Protein AF-H9WNQ1-F1 (afdb_monomer)

pLDDT: mean 88.11, std 6.69, range [63.5, 96.19]

Structure (mmCIF, N/CA/C/O backbone):
data_AF-H9WNQ1-F1
#
_entry.id   AF-H9WNQ1-F1
#
loop_
_atom_site.group_PDB
_atom_site.id
_atom_site.type_symbol
_atom_site.label_atom_id
_atom_site.label_alt_id
_atom_site.label_comp_id
_atom_site.label_asym_id
_atom_site.label_entity_id
_atom_site.label_seq_id
_atom_site.pdbx_PDB_ins_code
_atom_site.Cartn_x
_atom_site.Cartn_y
_atom_site.Cartn_z
_atom_site.occupancy
_atom_site.B_iso_or_equiv
_atom_site.auth_seq_id
_atom_site.auth_comp_id
_atom_site.auth_asym_id
_atom_site.auth_atom_id
_atom_site.pdbx_PDB_model_num
ATOM 1 N N . THR A 1 1 ? 1.546 11.492 13.695 1.00 63.50 1 THR A N 1
ATOM 2 C CA . THR A 1 1 ? 1.271 10.259 14.472 1.00 63.50 1 THR A CA 1
ATOM 3 C C . THR A 1 1 ? 1.955 10.244 15.828 1.00 63.50 1 THR A C 1
ATOM 5 O O . THR A 1 1 ? 1.281 9.878 16.774 1.00 63.50 1 THR A O 1
ATOM 8 N N . PHE A 1 2 ? 3.208 10.698 15.967 1.00 78.00 2 PHE A N 1
ATOM 9 C CA . PHE A 1 2 ? 3.960 10.643 17.236 1.00 78.00 2 PHE A CA 1
ATOM 10 C C . PHE A 1 2 ? 3.220 11.225 18.461 1.00 78.00 2 PHE A C 1
ATOM 12 O O . PHE A 1 2 ? 2.955 10.490 19.408 1.00 78.00 2 PHE A O 1
ATOM 19 N N . ILE A 1 3 ? 2.806 12.500 18.410 1.00 85.56 3 ILE A N 1
ATOM 20 C CA . ILE A 1 3 ? 2.140 13.193 19.533 1.00 85.56 3 ILE A CA 1
ATOM 21 C C . ILE A 1 3 ? 0.827 12.518 19.984 1.00 85.56 3 ILE A C 1
ATOM 23 O O . ILE A 1 3 ? 0.665 12.303 21.173 1.00 85.56 3 ILE A O 1
ATOM 27 N N . PRO A 1 4 ? -0.133 12.138 19.120 1.00 81.50 4 PRO A N 1
ATOM 28 C CA . PRO A 1 4 ? -1.348 11.475 19.605 1.00 81.50 4 PRO A CA 1
ATOM 29 C C . PRO A 1 4 ? -1.094 10.061 20.152 1.00 81.50 4 PRO A C 1
ATOM 31 O O . PRO A 1 4 ? -1.756 9.657 21.105 1.00 81.50 4 PRO A O 1
ATOM 34 N N . THR A 1 5 ? -0.124 9.314 19.609 1.00 81.62 5 THR A N 1
ATOM 35 C CA . THR A 1 5 ? 0.157 7.941 20.070 1.00 81.62 5 THR A CA 1
ATOM 36 C C . THR A 1 5 ? 0.839 7.855 21.434 1.00 81.62 5 THR A C 1
ATOM 38 O O . THR A 1 5 ? 0.804 6.791 22.052 1.00 81.62 5 THR A O 1
ATOM 41 N N . THR A 1 6 ? 1.424 8.951 21.936 1.00 82.00 6 THR A N 1
ATOM 42 C CA . THR A 1 6 ? 1.945 8.997 23.313 1.00 82.00 6 THR A CA 1
ATOM 43 C C . THR A 1 6 ? 0.818 9.023 24.345 1.00 82.00 6 THR A C 1
ATOM 45 O O . THR A 1 6 ? 0.992 8.496 25.440 1.00 82.00 6 THR A O 1
ATOM 48 N N . PHE A 1 7 ? -0.348 9.573 23.991 1.00 84.44 7 PHE A N 1
ATOM 49 C CA . PHE A 1 7 ? -1.515 9.651 24.876 1.00 84.44 7 PHE A CA 1
ATOM 50 C C . PHE A 1 7 ? -2.536 8.538 24.611 1.00 84.44 7 PHE A C 1
ATOM 52 O O . PHE A 1 7 ? -3.154 8.024 25.542 1.00 84.44 7 PHE A O 1
ATOM 59 N N . ILE A 1 8 ? -2.716 8.139 23.348 1.00 80.19 8 ILE A N 1
ATOM 60 C CA . ILE A 1 8 ? -3.721 7.159 22.928 1.00 80.19 8 ILE A CA 1
ATOM 61 C C . ILE A 1 8 ? -3.029 6.004 22.209 1.00 80.19 8 ILE A C 1
ATOM 63 O O . ILE A 1 8 ? -2.550 6.145 21.084 1.00 80.19 8 ILE A O 1
ATOM 67 N N . ARG A 1 9 ? -3.028 4.821 22.834 1.00 79.81 9 ARG A N 1
ATOM 68 C CA . ARG A 1 9 ? -2.565 3.603 22.159 1.00 79.81 9 ARG A CA 1
ATOM 69 C C . ARG A 1 9 ? -3.570 3.188 21.098 1.00 79.81 9 ARG A C 1
ATOM 71 O O . ARG A 1 9 ? -4.766 3.070 21.371 1.00 79.81 9 ARG A O 1
ATOM 78 N N . VAL A 1 10 ? -3.052 2.937 19.903 1.00 79.00 10 VAL A N 1
ATOM 79 C CA . VAL A 1 10 ? -3.836 2.407 18.791 1.00 79.00 10 VAL A CA 1
ATOM 80 C C . VAL A 1 10 ? -4.363 1.015 19.180 1.00 79.00 10 VAL A C 1
ATOM 82 O O . VAL A 1 10 ? -3.591 0.197 19.694 1.00 79.00 10 VAL A O 1
ATOM 85 N N . PRO A 1 11 ? -5.660 0.737 18.971 1.00 79.81 11 PRO A N 1
ATOM 86 C CA . PRO A 1 11 ? -6.345 -0.458 19.467 1.00 79.81 11 PRO A CA 1
ATOM 87 C C . PRO A 1 11 ? -6.067 -1.704 18.605 1.00 79.81 11 PRO A C 1
ATOM 89 O O . PRO A 1 11 ? -6.990 -2.349 18.116 1.00 79.81 11 PRO A O 1
ATOM 92 N N . TYR A 1 12 ? -4.798 -2.064 18.409 1.00 78.69 12 TYR A N 1
ATOM 93 C CA . TYR A 1 12 ? -4.408 -3.285 17.698 1.00 78.69 12 TYR A CA 1
ATOM 94 C C . TYR A 1 12 ? -3.670 -4.267 18.621 1.00 78.69 12 TYR A C 1
ATOM 96 O O . TYR A 1 12 ? -2.962 -3.878 19.557 1.00 78.69 12 TYR A O 1
ATOM 104 N N . GLY A 1 13 ? -3.833 -5.568 18.356 1.00 78.38 13 GLY A N 1
ATOM 105 C CA . GLY A 1 13 ? -3.150 -6.646 19.080 1.00 78.38 13 GLY A CA 1
ATOM 106 C C . GLY A 1 13 ? -3.433 -6.637 20.586 1.00 78.38 13 GLY A C 1
ATOM 107 O O . GLY A 1 13 ? -4.587 -6.601 21.008 1.00 78.38 13 GLY A O 1
ATOM 108 N N . ARG A 1 14 ? -2.372 -6.633 21.408 1.00 73.62 14 ARG A N 1
ATOM 109 C CA . ARG A 1 14 ? -2.454 -6.650 22.886 1.00 73.62 14 ARG A CA 1
ATOM 110 C C . ARG A 1 14 ? -3.157 -5.438 23.516 1.00 73.62 14 ARG A C 1
ATOM 112 O O . ARG A 1 14 ? -3.432 -5.456 24.707 1.00 73.62 14 ARG A O 1
ATOM 119 N N . HIS A 1 15 ? -3.407 -4.383 22.740 1.00 78.62 15 HIS A N 1
ATOM 120 C CA . HIS A 1 15 ? -4.123 -3.180 23.179 1.00 78.62 15 HIS A CA 1
ATOM 121 C C . HIS A 1 15 ? -5.527 -3.075 22.564 1.00 78.62 15 HIS A C 1
ATOM 123 O O . HIS A 1 15 ? -6.118 -1.995 22.567 1.00 78.62 15 HIS A O 1
ATOM 129 N N . SER A 1 16 ? -6.051 -4.176 22.012 1.00 79.25 16 SER A N 1
ATOM 130 C CA . SER A 1 16 ? -7.416 -4.236 21.492 1.00 79.25 16 SER A CA 1
ATOM 131 C C . SER A 1 16 ? -8.423 -3.914 22.600 1.00 79.25 16 SER A C 1
ATOM 133 O O . SER A 1 16 ? -8.379 -4.500 23.682 1.00 79.25 16 SER A O 1
ATOM 135 N N . ARG A 1 17 ? -9.319 -2.960 22.335 1.00 80.50 17 ARG A N 1
ATOM 136 C CA . ARG A 1 17 ? -10.387 -2.544 23.251 1.00 80.50 17 ARG A CA 1
ATOM 137 C C . ARG A 1 17 ? -11.666 -2.259 22.476 1.00 80.50 17 ARG A C 1
ATOM 139 O O . ARG A 1 17 ? -11.613 -1.745 21.359 1.00 80.50 17 ARG A O 1
ATOM 146 N N . ALA A 1 18 ? -12.807 -2.568 23.086 1.00 77.12 18 ALA A N 1
ATOM 147 C CA . ALA A 1 18 ? -14.114 -2.232 22.531 1.00 77.12 18 ALA A CA 1
ATOM 148 C C . ALA A 1 18 ? -14.281 -0.703 22.380 1.00 77.12 18 ALA A C 1
ATOM 150 O O . ALA A 1 18 ? -13.636 0.073 23.088 1.00 77.12 18 ALA A O 1
ATOM 151 N N . GLY A 1 19 ? -15.137 -0.270 21.447 1.00 82.44 19 GLY A N 1
ATOM 152 C CA . GLY A 1 19 ? -15.434 1.151 21.201 1.00 82.44 19 GLY A CA 1
ATOM 153 C C . GLY A 1 19 ? -14.703 1.795 20.015 1.00 82.44 19 GLY A C 1
ATOM 154 O O . GLY A 1 19 ? -14.857 2.991 19.800 1.00 82.44 19 GLY A O 1
ATOM 155 N N . TRP A 1 20 ? -13.942 1.024 19.231 1.00 82.44 20 TRP A N 1
ATOM 156 C CA . TRP A 1 20 ? -13.222 1.500 18.033 1.00 82.44 20 TRP A CA 1
ATOM 157 C C . TRP A 1 20 ? -13.845 1.040 16.704 1.00 82.44 20 TRP A C 1
ATOM 159 O O . TRP A 1 20 ? -13.201 1.104 15.661 1.00 82.44 20 TRP A O 1
ATOM 169 N N . GLY A 1 21 ? -15.108 0.601 16.739 1.00 85.50 21 GLY A N 1
ATOM 170 C CA . GLY A 1 21 ? -15.838 0.105 15.571 1.00 85.50 21 GLY A CA 1
ATOM 171 C C . GLY A 1 21 ? -15.793 -1.422 15.414 1.00 85.50 21 GLY A C 1
ATOM 172 O O . GLY A 1 21 ? -15.413 -2.129 16.354 1.00 85.50 21 GLY A O 1
ATOM 173 N N . 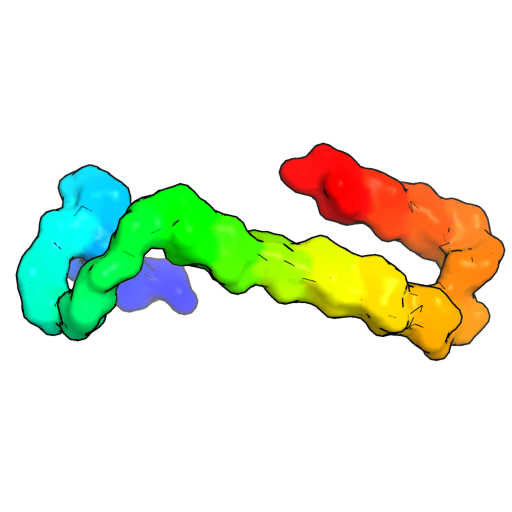PRO A 1 22 ? -16.239 -1.946 14.258 1.00 83.69 22 PRO A N 1
ATOM 174 C CA . PRO A 1 22 ? -16.277 -3.381 13.993 1.00 83.69 22 PRO A CA 1
ATOM 175 C C . PRO A 1 22 ? -14.866 -3.977 13.930 1.00 83.69 22 PRO A C 1
ATOM 177 O O . PRO A 1 22 ? -13.948 -3.381 13.368 1.00 83.69 22 PRO A O 1
ATOM 180 N N . SER A 1 23 ? -14.694 -5.172 14.499 1.00 84.31 23 SER A N 1
ATOM 181 C CA . SER A 1 23 ? -13.421 -5.892 14.476 1.00 84.31 23 SER A CA 1
ATOM 182 C C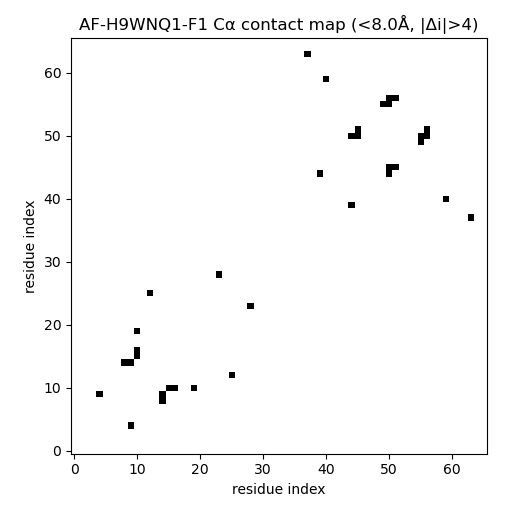 . SER A 1 23 ? -13.299 -6.781 13.236 1.00 84.31 23 SER A C 1
ATOM 184 O O . SER A 1 23 ? -14.267 -7.379 12.769 1.00 84.31 23 SER A O 1
ATOM 186 N N . ILE A 1 24 ? -12.080 -6.881 12.706 1.00 87.94 24 ILE A N 1
ATOM 187 C CA . ILE A 1 24 ? -11.709 -7.778 11.603 1.00 87.94 24 ILE A CA 1
ATOM 188 C C . ILE A 1 24 ? -10.647 -8.751 12.120 1.00 87.94 24 ILE A C 1
ATOM 190 O O . ILE A 1 24 ? -9.888 -8.426 13.038 1.00 87.94 24 ILE A O 1
ATOM 194 N N . SER A 1 25 ? -10.584 -9.957 11.545 1.00 90.06 25 SER A N 1
ATOM 195 C CA . SER A 1 25 ? -9.540 -10.919 11.908 1.00 90.06 25 SER A CA 1
ATOM 196 C C . SER A 1 25 ? -8.137 -10.314 11.681 1.00 90.06 25 SER A C 1
ATOM 198 O O . SER A 1 25 ? -7.892 -9.731 10.621 1.00 90.06 25 SER A O 1
ATOM 200 N N . PRO A 1 26 ? -7.187 -10.453 12.629 1.00 88.12 26 PRO A N 1
ATOM 201 C CA . PRO A 1 26 ? -5.883 -9.793 12.528 1.00 88.12 26 PRO A CA 1
ATOM 202 C C . PRO A 1 26 ? -5.104 -10.134 11.256 1.00 88.12 26 PRO A C 1
ATOM 204 O O . PRO A 1 26 ? -4.455 -9.265 10.687 1.00 88.12 26 PRO A O 1
ATOM 207 N N . ARG A 1 27 ? -5.195 -11.384 10.782 1.00 89.94 27 ARG A N 1
ATOM 208 C CA . ARG A 1 27 ? -4.512 -11.825 9.556 1.00 89.94 27 ARG A CA 1
ATOM 209 C C . ARG A 1 27 ? -5.065 -11.127 8.316 1.00 89.94 27 ARG A C 1
ATOM 211 O O . ARG A 1 27 ? -4.290 -10.668 7.488 1.00 89.94 27 ARG A O 1
ATOM 218 N N . LEU A 1 28 ? -6.393 -11.026 8.209 1.00 90.81 28 LEU A N 1
ATOM 219 C CA . LEU A 1 28 ? -7.037 -10.349 7.085 1.00 90.81 28 LEU A CA 1
ATOM 220 C C . LEU A 1 28 ? -6.766 -8.844 7.119 1.00 90.81 28 LEU A C 1
ATOM 222 O O . LEU A 1 28 ? -6.482 -8.261 6.081 1.00 90.81 28 LEU A O 1
ATOM 226 N N . ALA A 1 29 ? -6.811 -8.229 8.304 1.00 91.12 29 ALA A N 1
ATOM 227 C CA . ALA A 1 29 ? -6.495 -6.815 8.468 1.00 91.12 29 ALA A CA 1
ATOM 228 C C . ALA A 1 29 ? -5.067 -6.501 7.995 1.00 91.12 29 ALA A C 1
ATOM 230 O O . ALA A 1 29 ? -4.891 -5.607 7.176 1.00 91.12 29 ALA A O 1
ATOM 231 N N . TRP A 1 30 ? -4.072 -7.280 8.434 1.00 90.75 30 TRP A N 1
ATOM 232 C CA . TRP A 1 30 ? -2.685 -7.128 7.983 1.00 90.75 30 TRP A CA 1
ATOM 233 C C . TRP A 1 30 ? -2.525 -7.351 6.481 1.00 90.75 30 TRP A C 1
ATOM 235 O O . TRP A 1 30 ? -1.909 -6.530 5.812 1.00 90.75 30 TRP A O 1
ATOM 245 N N . PHE A 1 31 ? -3.125 -8.411 5.934 1.00 93.44 31 PHE A N 1
ATOM 246 C CA . PHE A 1 31 ? -3.077 -8.675 4.496 1.00 93.44 31 PHE A CA 1
ATOM 247 C C . PHE A 1 31 ? -3.647 -7.507 3.683 1.00 93.44 31 PHE A C 1
ATOM 249 O O . PHE A 1 31 ? -3.018 -7.042 2.740 1.00 93.44 31 PHE A O 1
ATOM 256 N N . LEU A 1 32 ? -4.815 -6.989 4.069 1.00 93.00 32 LEU A N 1
ATOM 257 C CA . LEU A 1 32 ? -5.441 -5.860 3.384 1.00 93.00 32 LEU A CA 1
ATOM 258 C C . LEU A 1 32 ? -4.643 -4.562 3.535 1.00 93.00 32 LEU A C 1
ATOM 260 O O . LEU A 1 32 ? -4.627 -3.776 2.596 1.00 93.00 32 LEU A O 1
ATOM 264 N N . MET A 1 33 ? -3.988 -4.338 4.677 1.00 92.50 33 MET A N 1
ATOM 265 C CA . MET A 1 33 ? -3.185 -3.134 4.923 1.00 92.50 33 MET A CA 1
ATOM 266 C C . MET A 1 33 ? -1.842 -3.143 4.183 1.00 92.50 33 MET A C 1
ATOM 268 O O . MET A 1 33 ? -1.434 -2.091 3.704 1.00 92.50 33 MET A O 1
ATOM 272 N N . GLU A 1 34 ? -1.187 -4.299 4.053 1.00 92.62 34 GLU A N 1
ATOM 273 C CA . GLU A 1 34 ? 0.124 -4.441 3.389 1.00 92.62 34 GLU A CA 1
ATOM 274 C C . GLU A 1 34 ? 0.017 -4.766 1.891 1.00 92.62 34 GLU A C 1
ATOM 276 O O . GLU A 1 34 ? 0.943 -4.550 1.115 1.00 92.62 34 GLU A O 1
ATOM 281 N N . SER A 1 35 ? -1.124 -5.280 1.428 1.00 92.75 35 SER A N 1
ATOM 282 C CA . SER A 1 35 ? -1.313 -5.565 0.001 1.00 92.75 35 SER A CA 1
ATOM 283 C C . SER A 1 35 ? -1.178 -4.341 -0.929 1.00 92.75 35 SER A C 1
ATOM 285 O O . SER A 1 35 ? -0.603 -4.506 -2.007 1.00 92.75 35 SER A O 1
ATOM 287 N N . PRO A 1 36 ? -1.633 -3.114 -0.585 1.00 93.06 36 PRO A N 1
ATOM 288 C CA . PRO A 1 36 ? -1.563 -1.973 -1.493 1.00 93.06 36 PRO A CA 1
ATOM 289 C C . PRO A 1 36 ? -0.125 -1.590 -1.832 1.00 93.06 36 PRO A C 1
ATOM 291 O O . PRO A 1 36 ? 0.147 -1.235 -2.973 1.00 93.06 36 PRO A O 1
ATOM 294 N N . THR A 1 37 ? 0.814 -1.702 -0.892 1.00 92.44 37 THR A N 1
ATOM 295 C CA . THR A 1 37 ? 2.236 -1.409 -1.124 1.00 92.44 37 THR A CA 1
ATOM 296 C C . THR A 1 37 ? 2.832 -2.340 -2.176 1.00 92.44 37 THR A C 1
ATOM 298 O O . THR A 1 37 ? 3.512 -1.866 -3.088 1.00 92.44 37 THR A O 1
ATOM 301 N N . LEU A 1 38 ? 2.509 -3.635 -2.134 1.00 92.62 38 LEU A N 1
ATOM 302 C CA . LEU A 1 38 ? 2.932 -4.609 -3.147 1.00 92.62 38 LEU A CA 1
ATOM 303 C C . LEU A 1 38 ? 2.251 -4.374 -4.503 1.00 92.62 38 LEU A C 1
ATOM 305 O O . LEU A 1 38 ? 2.922 -4.291 -5.532 1.00 92.62 38 LEU A O 1
ATOM 309 N N . TRP A 1 39 ? 0.925 -4.229 -4.528 1.00 92.50 39 TRP A N 1
ATOM 310 C CA . TRP A 1 39 ? 0.183 -4.075 -5.783 1.00 92.50 39 TRP A CA 1
ATOM 311 C C . TRP A 1 39 ? 0.468 -2.740 -6.468 1.00 92.50 39 TRP A C 1
ATOM 313 O O . TRP A 1 39 ? 0.695 -2.698 -7.671 1.00 92.50 39 TRP A O 1
ATOM 323 N N . MET A 1 40 ? 0.495 -1.633 -5.726 1.00 93.56 40 MET A N 1
ATOM 324 C CA . MET A 1 40 ? 0.732 -0.318 -6.320 1.00 93.56 40 MET A CA 1
ATOM 325 C C . MET A 1 40 ? 2.162 -0.189 -6.835 1.00 93.56 40 MET A C 1
ATOM 327 O O . MET A 1 40 ? 2.353 0.333 -7.930 1.00 93.56 40 MET A O 1
ATOM 331 N N . SER A 1 41 ? 3.161 -0.685 -6.099 1.00 91.31 41 SER A N 1
ATOM 332 C CA . SER A 1 41 ? 4.549 -0.652 -6.573 1.00 91.31 41 SER A CA 1
ATOM 333 C C . SER A 1 41 ? 4.725 -1.484 -7.845 1.00 91.31 41 SER A C 1
ATOM 335 O O . SER A 1 41 ? 5.257 -0.977 -8.826 1.00 91.31 41 SER A O 1
ATOM 337 N N . THR A 1 42 ? 4.204 -2.711 -7.890 1.00 90.88 42 THR A N 1
ATOM 338 C CA . THR A 1 42 ? 4.321 -3.588 -9.069 1.00 90.88 42 THR A CA 1
ATOM 339 C C . THR A 1 42 ? 3.532 -3.093 -10.282 1.00 90.88 42 THR A C 1
ATOM 341 O O . THR A 1 42 ? 4.030 -3.185 -11.402 1.00 90.88 42 THR A O 1
ATOM 344 N N . LEU A 1 43 ? 2.333 -2.535 -10.087 1.00 94.25 43 LEU A N 1
ATOM 345 C CA . LEU A 1 43 ? 1.480 -2.064 -11.183 1.00 94.25 43 LEU A CA 1
ATOM 346 C C . LEU A 1 43 ? 1.891 -0.687 -11.719 1.00 94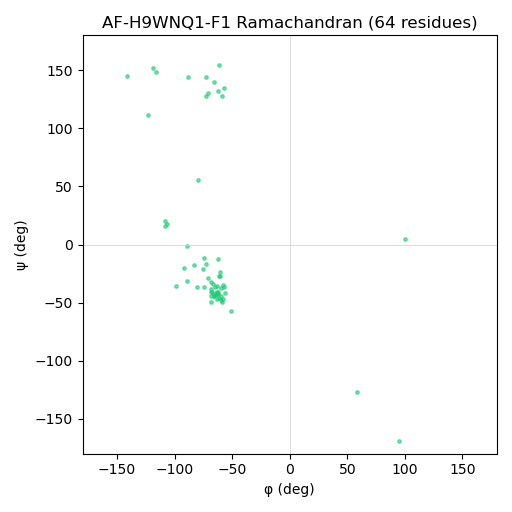.25 43 LEU A C 1
ATOM 348 O O . LEU A 1 43 ? 1.788 -0.447 -12.920 1.00 94.25 43 LEU A O 1
ATOM 352 N N . LEU A 1 44 ? 2.351 0.226 -10.856 1.00 94.25 44 LEU A N 1
ATOM 353 C CA . LEU A 1 44 ? 2.689 1.596 -11.261 1.00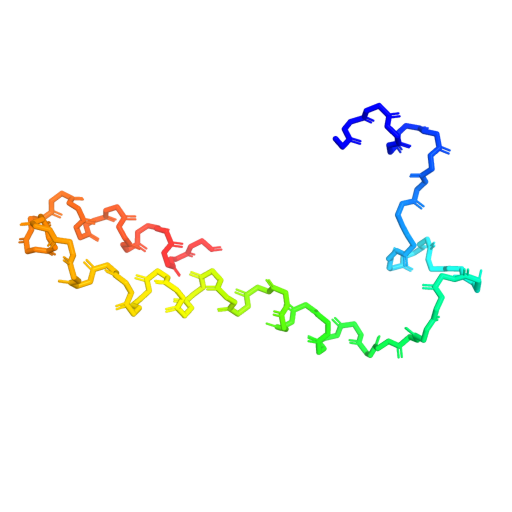 94.25 44 LEU A CA 1
ATOM 354 C C . LEU A 1 44 ? 4.140 1.743 -11.723 1.00 94.25 44 LEU A C 1
ATOM 356 O O . LEU A 1 44 ? 4.410 2.571 -12.591 1.00 94.25 44 LEU A O 1
ATOM 360 N N . PHE A 1 45 ? 5.077 0.959 -11.182 1.00 93.44 45 PHE A N 1
ATOM 361 C CA . PHE A 1 45 ? 6.498 1.078 -11.524 1.00 93.44 45 PHE A CA 1
ATOM 362 C C . PHE A 1 45 ? 6.794 0.952 -13.033 1.00 93.44 45 PHE A C 1
ATOM 364 O O . PHE A 1 45 ? 7.560 1.777 -13.538 1.00 93.44 45 PHE A O 1
ATOM 371 N N . PRO A 1 46 ? 6.176 0.024 -13.797 1.00 92.38 46 PRO A N 1
ATOM 372 C CA . PRO A 1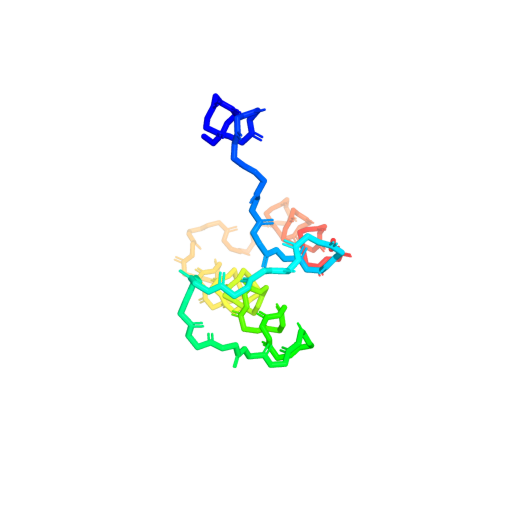 46 ? 6.400 -0.091 -15.240 1.00 92.38 46 PRO A CA 1
ATOM 373 C C . PRO A 1 46 ? 6.031 1.168 -16.037 1.00 92.38 46 PRO A C 1
ATOM 375 O O . PRO A 1 46 ? 6.629 1.418 -17.082 1.00 92.38 46 PRO A O 1
ATOM 378 N N . LEU A 1 47 ? 5.092 1.982 -15.535 1.00 94.31 47 LEU A N 1
ATOM 379 C CA . LEU A 1 47 ? 4.650 3.233 -16.168 1.00 94.31 47 LEU A CA 1
ATOM 380 C C . LEU A 1 47 ? 5.680 4.370 -16.025 1.00 94.31 47 LEU A C 1
ATOM 382 O O . LEU A 1 47 ? 5.553 5.416 -16.665 1.00 94.31 47 LEU A O 1
ATOM 386 N N . GLY A 1 48 ? 6.695 4.198 -15.176 1.00 91.81 48 GLY A N 1
ATOM 387 C CA . GLY A 1 48 ? 7.756 5.176 -14.976 1.00 91.81 48 GLY A CA 1
ATOM 388 C C . GLY A 1 48 ? 8.723 5.248 -16.160 1.00 91.81 48 GLY A C 1
ATOM 389 O O . GLY A 1 48 ? 9.107 4.237 -16.737 1.00 91.81 48 GLY A O 1
ATOM 390 N N . ARG A 1 49 ? 9.214 6.453 -16.475 1.00 89.31 49 ARG A N 1
ATOM 391 C CA . ARG A 1 49 ? 10.180 6.679 -17.575 1.00 89.31 49 ARG A CA 1
ATOM 392 C C .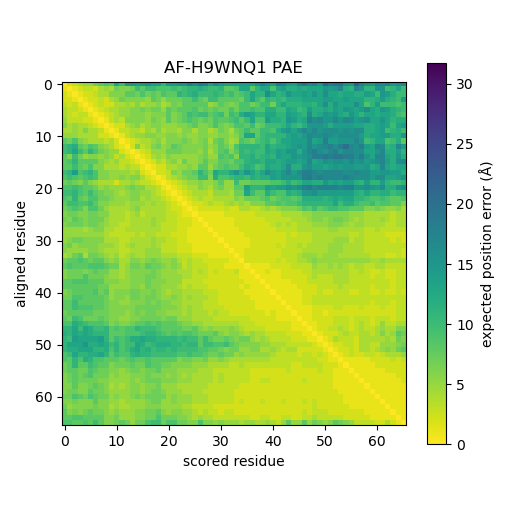 ARG A 1 49 ? 11.510 5.930 -17.408 1.00 89.31 49 ARG A C 1
ATOM 394 O O . ARG A 1 49 ? 12.203 5.703 -18.390 1.00 89.31 49 ARG A O 1
ATOM 401 N N . MET A 1 50 ? 11.876 5.582 -16.173 1.00 90.00 50 MET A N 1
ATOM 402 C CA . MET A 1 50 ? 13.116 4.872 -15.830 1.00 90.00 50 MET A CA 1
ATOM 403 C C . MET A 1 50 ? 12.864 3.419 -15.394 1.00 90.00 50 MET A C 1
ATOM 405 O O . MET A 1 50 ? 13.716 2.825 -14.741 1.00 90.00 50 MET A O 1
ATOM 409 N N . SER A 1 51 ? 11.716 2.830 -15.738 1.00 89.25 51 SER A N 1
ATOM 410 C CA . SER A 1 51 ? 11.356 1.464 -15.324 1.00 89.25 51 SER A CA 1
ATOM 411 C C . SER A 1 51 ? 12.328 0.390 -15.830 1.00 89.25 51 SER A C 1
ATOM 413 O O . SER A 1 51 ? 12.519 -0.626 -15.169 1.00 89.25 51 SER A O 1
ATOM 415 N N . SER A 1 52 ? 12.999 0.632 -16.960 1.00 90.81 52 SER A N 1
ATOM 416 C CA . SER A 1 52 ? 14.028 -0.259 -17.519 1.00 90.81 52 SER A CA 1
ATOM 417 C C . SER A 1 52 ? 15.450 0.029 -17.019 1.00 90.81 52 SER A C 1
ATOM 419 O O . SER A 1 52 ? 16.388 -0.652 -17.428 1.00 90.81 52 SER A O 1
ATOM 421 N N . ASN A 1 53 ? 15.648 1.043 -16.168 1.00 95.44 53 ASN A N 1
ATOM 422 C CA . ASN A 1 53 ? 16.971 1.359 -15.635 1.00 95.44 53 ASN A CA 1
ATOM 423 C C . ASN A 1 53 ? 17.384 0.292 -14.598 1.00 95.44 53 ASN A C 1
ATOM 425 O O . ASN A 1 53 ? 16.632 0.057 -13.646 1.00 95.44 53 ASN A O 1
ATOM 429 N N . PRO A 1 54 ? 18.576 -0.327 -14.721 1.00 93.31 54 PRO A N 1
ATOM 430 C CA . PRO A 1 54 ? 19.029 -1.365 -13.794 1.00 93.31 54 PRO A CA 1
ATOM 431 C C . PRO A 1 54 ? 19.082 -0.888 -12.337 1.00 93.31 54 PRO A C 1
ATOM 433 O O . PRO A 1 54 ? 18.747 -1.651 -11.435 1.00 93.31 54 PRO A O 1
ATOM 436 N N . THR A 1 55 ? 19.423 0.378 -12.082 1.00 94.12 55 THR A N 1
ATOM 437 C CA . THR A 1 55 ? 19.427 0.941 -10.724 1.00 94.12 55 THR A CA 1
ATOM 438 C C . THR A 1 55 ? 18.018 0.997 -10.137 1.00 94.12 55 THR A C 1
ATOM 440 O O . THR A 1 55 ? 17.809 0.599 -8.994 1.00 94.12 55 THR A O 1
ATOM 443 N N . SER A 1 56 ? 17.034 1.447 -10.919 1.00 93.12 56 SER A N 1
ATOM 4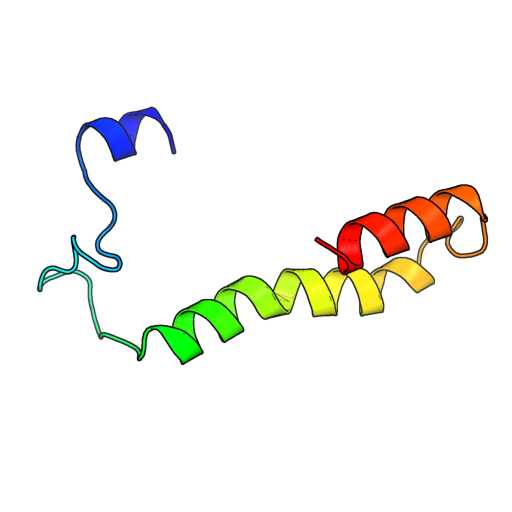44 C CA . SER A 1 56 ? 15.634 1.505 -10.484 1.00 93.12 56 SER A CA 1
ATOM 445 C C . SER A 1 56 ? 15.062 0.110 -10.228 1.00 93.12 56 SER A C 1
ATOM 447 O O . SER A 1 56 ? 14.316 -0.072 -9.269 1.00 93.12 56 SER A O 1
ATOM 449 N N . LEU A 1 57 ? 15.452 -0.883 -11.032 1.00 94.25 57 LEU A N 1
ATOM 450 C CA .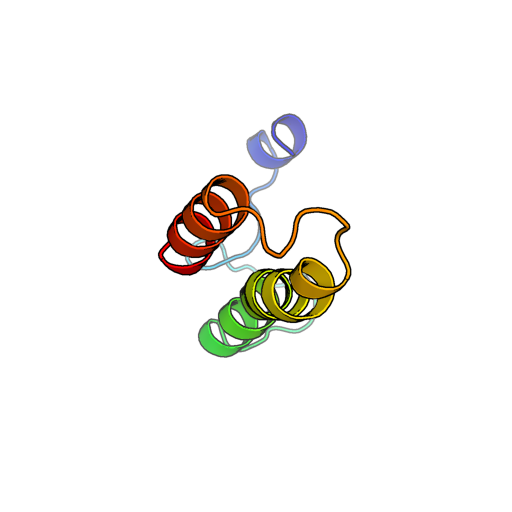 LEU A 1 57 ? 15.069 -2.281 -10.831 1.00 94.25 57 LEU A CA 1
ATOM 451 C C . LEU A 1 57 ? 15.667 -2.866 -9.549 1.00 94.25 57 LEU A C 1
ATOM 453 O O . LEU A 1 57 ? 14.949 -3.515 -8.797 1.00 94.25 57 LEU A O 1
ATOM 457 N N . ILE A 1 58 ? 16.944 -2.603 -9.254 1.00 96.19 58 ILE A N 1
ATOM 458 C CA . ILE A 1 58 ? 17.575 -3.050 -8.000 1.00 96.19 58 ILE A CA 1
ATOM 459 C C . ILE A 1 58 ? 16.842 -2.460 -6.790 1.00 96.19 58 ILE A C 1
ATOM 461 O O . ILE A 1 58 ? 16.541 -3.185 -5.845 1.00 96.19 58 ILE A O 1
ATOM 465 N N . LEU A 1 59 ? 16.505 -1.167 -6.832 1.00 95.06 59 LEU A N 1
ATOM 466 C CA . LEU A 1 59 ? 15.748 -0.521 -5.757 1.00 95.06 59 LEU A CA 1
ATOM 467 C C . LEU A 1 59 ? 14.355 -1.139 -5.581 1.00 95.06 59 LEU A C 1
ATOM 469 O O . LEU A 1 59 ? 13.941 -1.375 -4.448 1.00 95.06 59 LEU A O 1
ATOM 473 N N . LEU A 1 60 ? 13.657 -1.454 -6.679 1.00 94.19 60 LEU A N 1
ATOM 474 C CA . LEU A 1 60 ? 12.375 -2.156 -6.617 1.00 94.19 60 LEU A CA 1
ATOM 475 C C . LEU A 1 60 ? 12.525 -3.559 -6.015 1.00 94.19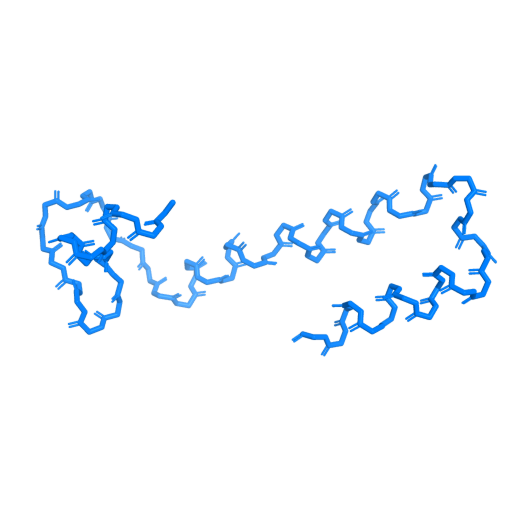 60 LEU A C 1
ATOM 477 O O . LEU A 1 60 ? 11.709 -3.951 -5.190 1.00 94.19 60 LEU A O 1
ATOM 481 N N . MET A 1 61 ? 13.564 -4.308 -6.385 1.00 94.25 61 MET A N 1
ATOM 482 C CA . MET A 1 61 ? 13.797 -5.653 -5.849 1.00 94.25 61 MET A CA 1
ATOM 483 C C . MET A 1 61 ? 14.060 -5.632 -4.343 1.00 94.25 61 MET A C 1
ATOM 485 O O . MET A 1 61 ? 13.504 -6.452 -3.619 1.00 94.25 61 MET A O 1
ATOM 489 N N . VAL A 1 62 ? 14.857 -4.676 -3.855 1.00 95.81 62 VAL A N 1
ATOM 490 C CA . VAL A 1 62 ? 15.076 -4.488 -2.411 1.00 95.81 62 VAL A CA 1
ATOM 491 C C . VAL A 1 62 ? 13.768 -4.119 -1.708 1.00 95.81 62 VAL A C 1
ATOM 493 O O . VAL A 1 62 ? 13.491 -4.647 -0.638 1.00 95.81 62 VAL A O 1
ATOM 496 N N . PHE A 1 63 ? 12.947 -3.259 -2.320 1.00 94.06 63 PHE A N 1
ATOM 497 C CA . PHE A 1 63 ? 11.640 -2.880 -1.782 1.00 94.06 63 PHE A CA 1
ATOM 498 C C . PHE A 1 63 ? 10.662 -4.062 -1.703 1.00 94.06 63 PHE A C 1
ATOM 500 O O . PHE A 1 63 ? 9.964 -4.192 -0.709 1.00 94.06 63 PHE A O 1
ATOM 507 N N . LEU A 1 64 ? 10.616 -4.930 -2.718 1.00 92.81 64 LEU A N 1
ATOM 508 C CA . LEU A 1 64 ? 9.729 -6.102 -2.742 1.00 92.81 64 LEU A CA 1
ATOM 509 C C . LEU A 1 64 ? 10.198 -7.248 -1.834 1.00 92.81 64 LEU A C 1
ATOM 511 O O . LEU A 1 64 ? 9.399 -8.118 -1.499 1.00 92.81 64 LEU A O 1
ATOM 515 N N . ALA A 1 65 ? 11.485 -7.284 -1.484 1.00 93.00 65 ALA A N 1
ATOM 516 C CA . ALA A 1 65 ? 12.044 -8.278 -0.570 1.00 93.00 65 ALA A CA 1
ATOM 517 C C . ALA A 1 65 ? 11.852 -7.923 0.916 1.00 93.00 65 ALA A C 1
ATOM 519 O O . ALA A 1 65 ? 12.039 -8.798 1.763 1.00 93.00 65 ALA A O 1
ATOM 520 N N . HIS A 1 66 ? 11.547 -6.656 1.219 1.00 90.44 66 HIS A N 1
ATOM 521 C CA . HIS A 1 66 ? 11.263 -6.164 2.568 1.00 90.44 66 HIS A CA 1
ATOM 522 C C . HIS A 1 66 ? 9.911 -6.669 3.080 1.00 90.44 66 HIS A C 1
ATOM 524 O O . HIS A 1 66 ? 9.883 -7.064 4.270 1.00 90.44 66 HIS A O 1
#

Secondary structure (DSSP, 8-state):
-HHHHHHS--SSGGG--TTSS----HHHHHHHHHHHHHHHHHHHGGGSTTTT-HHHHHHHHHHHH-

Nearest PDB structures (foldseek):
  6ipc-assembly2_J  TM=5.734E-01  e=2.867E+00  Homo sapiens

Solvent-accessible surface area (backbone atoms only — not comparable to full-atom values): 4258 Å² total; per-residue (Å²): 112,70,76,60,49,76,80,46,75,70,63,56,77,98,51,55,60,89,89,79,70,89,86,70,60,68,68,60,50,51,51,64,68,54,44,54,64,57,52,49,50,67,68,49,45,69,78,40,97,54,47,85,37,68,69,54,43,52,54,50,52,57,61,75,72,107

Radius of gyration: 17.54 Å; Cα contacts (8 Å, |Δi|>4): 18; chains: 1; bounding box: 36×25×42 Å

Organism: Pinus taeda (NCBI:txid3352)

Mean predicted aligned error: 6.1 Å

Sequence (66 aa):
TFIPTTFIRVPYGRHSRAGWGPSISPRLAWFLMESPTLWMSTLLFPLGRMSSNPTSLILLMVFLAH

Foldseek 3Di:
DVVVCVVDPDCDDPNPDPDPDDDDDPVVVVCVVCVCQVVVLVVCLVVDPCSVPPVSVVVSVVSNVD